Protein AF-A0A7U9EVT6-F1 (afdb_monomer_lite)

Secondary structure (DSSP, 8-state):
----------TTHHHHHHHHHHHTTHHHHHHHHSPPPTT----GGGG-

Radius of gyration: 14.64 Å; chains: 1; bounding box: 40×16×33 Å

Structure (mmCIF, N/CA/C/O backbone):
data_AF-A0A7U9EVT6-F1
#
_entry.id   AF-A0A7U9EVT6-F1
#
loop_
_atom_site.group_PDB
_atom_site.id
_atom_site.type_symbol
_atom_site.label_atom_id
_atom_site.label_alt_id
_atom_site.label_comp_id
_atom_site.label_asym_id
_atom_site.label_entity_id
_atom_site.label_seq_id
_atom_site.pdbx_PDB_ins_code
_atom_site.Cartn_x
_atom_site.Cartn_y
_atom_site.Cartn_z
_atom_site.occupancy
_atom_site.B_iso_or_equiv
_atom_site.auth_seq_id
_atom_site.auth_comp_i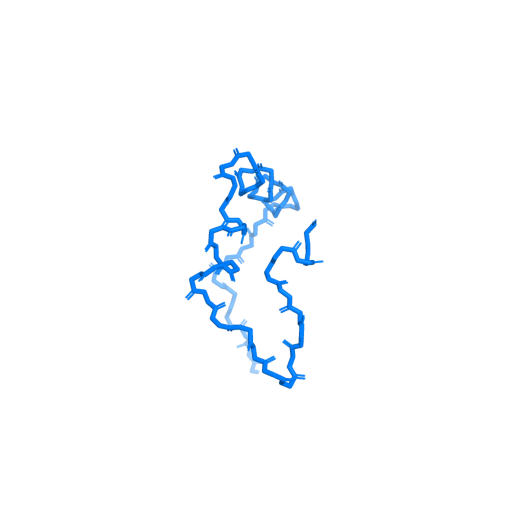d
_atom_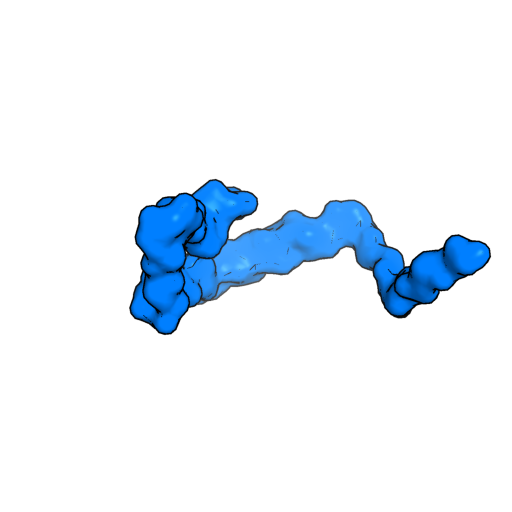site.auth_asym_id
_atom_site.auth_atom_id
_atom_site.pdbx_PDB_model_num
ATOM 1 N N . MET A 1 1 ? 30.321 -5.449 -5.291 1.00 64.38 1 MET A N 1
ATOM 2 C CA . MET A 1 1 ? 29.065 -6.049 -4.796 1.00 64.38 1 MET A CA 1
ATOM 3 C C . MET A 1 1 ? 27.949 -5.095 -5.192 1.00 64.38 1 MET A C 1
ATOM 5 O O . MET A 1 1 ? 27.981 -3.961 -4.739 1.00 64.38 1 MET A O 1
ATOM 9 N N . GLY A 1 2 ? 27.097 -5.474 -6.146 1.00 80.31 2 GLY A N 1
ATOM 10 C CA . GLY A 1 2 ? 26.025 -4.617 -6.668 1.00 80.31 2 GLY A CA 1
ATOM 11 C C . GLY A 1 2 ? 24.671 -5.119 -6.183 1.00 80.31 2 GLY A C 1
ATOM 12 O O . GLY A 1 2 ? 24.468 -6.329 -6.119 1.00 80.31 2 GLY A O 1
ATOM 13 N N . ILE A 1 3 ? 23.779 -4.204 -5.814 1.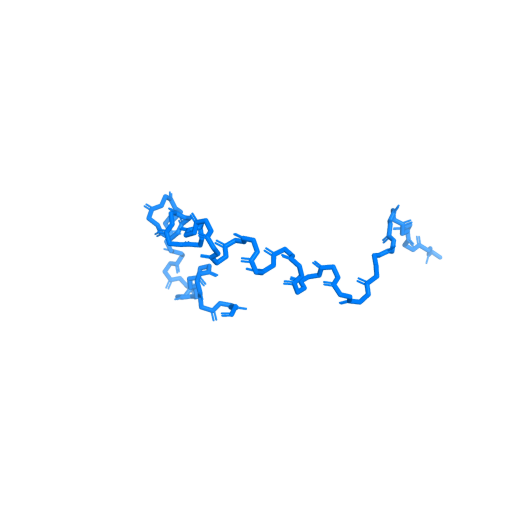00 83.44 3 ILE A N 1
ATOM 14 C CA . ILE A 1 3 ? 22.394 -4.539 -5.476 1.00 83.44 3 ILE A CA 1
ATOM 15 C C . ILE A 1 3 ? 21.634 -4.666 -6.802 1.00 83.44 3 ILE A C 1
ATOM 17 O O . ILE A 1 3 ? 21.651 -3.706 -7.578 1.00 83.44 3 ILE A O 1
ATOM 21 N N . PRO A 1 4 ? 21.014 -5.819 -7.107 1.00 83.88 4 PRO A N 1
ATOM 22 C CA . PRO A 1 4 ? 20.169 -5.935 -8.284 1.00 83.88 4 PRO A CA 1
ATOM 23 C C . PRO A 1 4 ? 18.944 -5.034 -8.109 1.00 83.88 4 PRO A C 1
ATOM 25 O O . PRO A 1 4 ? 18.290 -5.053 -7.068 1.00 83.88 4 PRO A O 1
ATOM 28 N N . ILE A 1 5 ? 18.672 -4.210 -9.118 1.00 88.75 5 ILE A N 1
ATOM 29 C CA . ILE A 1 5 ? 17.457 -3.399 -9.182 1.00 88.75 5 ILE A CA 1
ATOM 30 C C . ILE A 1 5 ? 16.475 -4.140 -10.082 1.00 88.75 5 ILE A C 1
ATOM 32 O O . ILE A 1 5 ? 16.740 -4.295 -11.273 1.00 88.75 5 ILE A O 1
ATOM 36 N N . ASP A 1 6 ? 15.350 -4.568 -9.514 1.00 89.19 6 ASP A N 1
ATOM 37 C CA . ASP A 1 6 ? 14.326 -5.318 -10.248 1.00 89.19 6 ASP A CA 1
ATOM 38 C C . ASP A 1 6 ? 13.455 -4.413 -11.133 1.00 89.19 6 ASP A C 1
ATOM 40 O O . ASP A 1 6 ? 13.051 -4.811 -12.224 1.00 89.19 6 ASP A O 1
ATOM 44 N N . ALA A 1 7 ? 13.168 -3.185 -10.687 1.00 89.00 7 ALA A N 1
ATOM 45 C CA . ALA A 1 7 ? 12.379 -2.222 -11.451 1.00 89.00 7 ALA A CA 1
ATOM 46 C C . ALA A 1 7 ? 12.633 -0.775 -11.010 1.00 89.00 7 ALA A C 1
ATOM 48 O O . ALA A 1 7 ? 12.905 -0.499 -9.840 1.00 89.00 7 ALA A O 1
ATOM 49 N N . VAL A 1 8 ? 12.472 0.156 -11.953 1.00 90.12 8 VAL A N 1
ATOM 50 C CA . VAL A 1 8 ? 12.445 1.603 -11.705 1.00 90.12 8 VAL A CA 1
ATOM 51 C C . VAL A 1 8 ? 11.119 2.138 -12.231 1.00 90.12 8 VAL A C 1
ATOM 53 O O . VAL A 1 8 ? 10.806 1.973 -13.409 1.00 90.12 8 VAL A O 1
ATOM 56 N N . TYR A 1 9 ? 10.340 2.763 -11.352 1.00 90.44 9 TYR A N 1
ATOM 57 C CA . TYR A 1 9 ? 9.043 3.341 -11.693 1.00 90.44 9 TYR A CA 1
ATOM 58 C C . TYR A 1 9 ? 9.157 4.847 -11.930 1.00 90.44 9 TYR A C 1
ATOM 60 O O . TYR A 1 9 ? 10.053 5.511 -11.410 1.00 90.44 9 TYR A O 1
ATOM 68 N N . GLU A 1 10 ? 8.227 5.382 -12.719 1.00 92.12 10 GLU A N 1
ATOM 69 C CA . GLU A 1 10 ? 8.110 6.820 -12.953 1.00 92.12 10 GLU A CA 1
ATOM 70 C C . GLU A 1 10 ? 7.772 7.555 -11.644 1.00 92.12 10 GLU A C 1
ATOM 72 O O . GLU A 1 10 ? 7.095 7.007 -10.772 1.00 92.12 10 GLU A O 1
ATOM 77 N N . GLY A 1 11 ? 8.235 8.800 -11.494 1.00 89.94 11 GLY A N 1
ATOM 78 C CA . GLY A 1 11 ? 8.092 9.553 -10.242 1.00 89.94 11 GLY A CA 1
ATOM 79 C C . GLY A 1 11 ? 6.636 9.743 -9.801 1.00 89.94 11 GLY A C 1
ATOM 80 O O . GLY A 1 11 ? 6.359 9.828 -8.605 1.00 89.94 11 GLY A O 1
ATOM 81 N N . SER A 1 12 ? 5.692 9.743 -10.746 1.00 90.94 12 SER A N 1
ATOM 82 C CA . SER A 1 12 ? 4.260 9.831 -10.457 1.00 90.94 12 SER A CA 1
ATOM 83 C C . SER A 1 12 ? 3.640 8.544 -9.887 1.00 90.94 12 SER A C 1
ATOM 85 O O . SER A 1 12 ? 2.528 8.593 -9.358 1.00 90.94 12 SER A O 1
ATOM 87 N N . TYR A 1 13 ? 4.332 7.401 -9.948 1.00 92.50 13 TYR A N 1
ATOM 88 C CA . TYR A 1 13 ? 3.769 6.086 -9.627 1.00 92.50 13 TYR A CA 1
ATOM 89 C C . TYR A 1 13 ? 3.139 6.028 -8.229 1.00 92.50 13 TYR A C 1
ATOM 91 O O . TYR A 1 13 ? 1.984 5.623 -8.075 1.00 92.50 13 TYR A O 1
ATOM 99 N N . LEU A 1 14 ? 3.866 6.500 -7.210 1.00 89.19 14 LEU A N 1
ATOM 100 C CA . LEU A 1 14 ? 3.365 6.513 -5.833 1.00 89.19 14 LEU A CA 1
ATOM 101 C C . LEU A 1 14 ? 2.168 7.458 -5.661 1.00 89.19 14 LEU A C 1
ATOM 103 O O . LEU A 1 14 ? 1.247 7.135 -4.911 1.00 89.19 14 LEU A O 1
ATOM 107 N N . ASN A 1 15 ? 2.124 8.573 -6.397 1.00 90.88 15 ASN A N 1
ATOM 108 C CA . ASN A 1 15 ? 0.983 9.491 -6.371 1.00 90.88 15 ASN A CA 1
ATOM 109 C C . ASN A 1 15 ? -0.273 8.843 -6.961 1.00 90.88 15 ASN A C 1
ATOM 111 O O . ASN A 1 15 ? -1.356 8.964 -6.385 1.00 90.88 15 ASN A O 1
ATOM 115 N N . ILE A 1 16 ? -0.134 8.127 -8.081 1.00 91.75 16 ILE A N 1
ATOM 116 C CA . ILE A 1 16 ? -1.250 7.418 -8.721 1.00 91.75 16 ILE A CA 1
ATOM 117 C C . ILE A 1 16 ? -1.802 6.346 -7.776 1.00 91.75 16 ILE A C 1
ATOM 119 O O . ILE A 1 16 ? -3.012 6.298 -7.540 1.00 91.75 16 ILE A O 1
ATOM 123 N N . ILE A 1 17 ? -0.931 5.524 -7.184 1.00 91.75 17 ILE A N 1
ATOM 124 C CA . ILE A 1 17 ? -1.354 4.488 -6.232 1.00 91.75 17 ILE A CA 1
ATOM 125 C C . ILE A 1 17 ? -2.012 5.103 -4.997 1.00 91.75 17 ILE A C 1
ATOM 127 O O . ILE A 1 17 ? -3.085 4.652 -4.594 1.00 91.75 17 ILE A O 1
ATOM 131 N N . SER A 1 18 ? -1.427 6.161 -4.434 1.00 88.25 18 SER A N 1
ATOM 132 C CA . SER A 1 18 ? -1.988 6.874 -3.282 1.00 88.25 18 SER A CA 1
ATOM 133 C C . SER A 1 18 ? -3.412 7.373 -3.554 1.00 88.25 18 SER A C 1
ATOM 135 O O . SER A 1 18 ? -4.325 7.134 -2.757 1.00 88.25 18 SER A O 1
ATOM 137 N N . ALA A 1 19 ? -3.650 7.981 -4.721 1.00 91.81 19 ALA A N 1
ATOM 138 C CA . ALA A 1 19 ? -4.976 8.455 -5.114 1.00 91.81 19 ALA A CA 1
ATOM 139 C C . ALA A 1 19 ? -6.001 7.313 -5.233 1.00 91.81 19 ALA A C 1
ATOM 141 O O . ALA A 1 19 ? -7.139 7.450 -4.775 1.00 91.81 19 ALA A O 1
ATOM 142 N N . ILE A 1 20 ? -5.603 6.173 -5.807 1.00 93.12 20 ILE A N 1
ATOM 143 C CA . ILE A 1 20 ? -6.464 4.987 -5.927 1.00 93.12 20 ILE A CA 1
ATOM 144 C C . ILE A 1 20 ? -6.824 4.442 -4.540 1.00 93.12 20 ILE A C 1
ATOM 146 O O . ILE A 1 20 ? -8.001 4.210 -4.257 1.00 93.12 20 ILE A O 1
ATOM 150 N N . PHE A 1 21 ? -5.838 4.289 -3.654 1.00 91.38 21 PHE A N 1
ATOM 151 C CA . PHE A 1 21 ? -6.040 3.782 -2.293 1.00 91.38 21 PHE A CA 1
ATOM 152 C C . PHE A 1 21 ? -6.969 4.680 -1.474 1.00 91.38 21 PHE A C 1
ATOM 154 O O . PHE A 1 21 ? -7.861 4.172 -0.790 1.00 91.38 21 PHE A O 1
ATOM 161 N N . LYS A 1 22 ? -6.806 6.006 -1.589 1.00 87.75 22 LYS A N 1
ATOM 162 C CA . LYS A 1 22 ? -7.698 6.993 -0.964 1.00 87.75 22 LYS A CA 1
ATOM 163 C C . LYS A 1 22 ? -9.122 6.883 -1.513 1.00 87.75 22 LYS A C 1
ATOM 165 O O . LYS A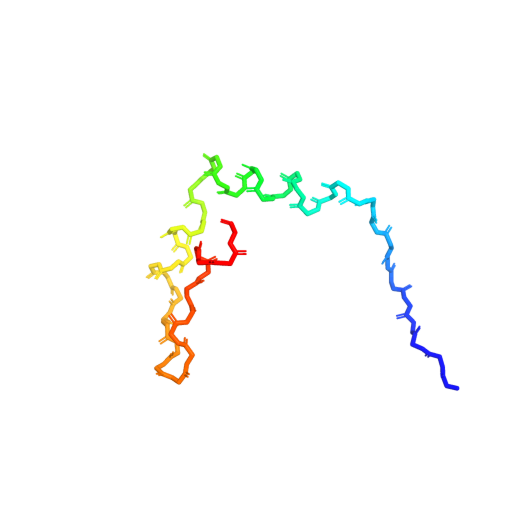 1 22 ? -10.061 6.780 -0.729 1.00 87.75 22 LYS A O 1
ATOM 170 N N . LYS A 1 23 ? -9.297 6.827 -2.840 1.00 92.38 23 LYS A N 1
ATOM 171 C CA . LYS A 1 23 ? -10.624 6.728 -3.483 1.00 92.38 23 LYS A CA 1
ATOM 172 C C . LYS A 1 23 ? -11.390 5.466 -3.082 1.00 92.38 23 LYS A C 1
ATOM 174 O O . LYS A 1 23 ? -12.608 5.507 -2.952 1.00 92.38 23 LYS A O 1
ATOM 179 N N . LEU A 1 24 ? -10.682 4.355 -2.903 1.00 93.31 24 LEU A N 1
ATOM 180 C CA . LEU A 1 24 ? -11.266 3.071 -2.519 1.00 93.31 24 LEU A C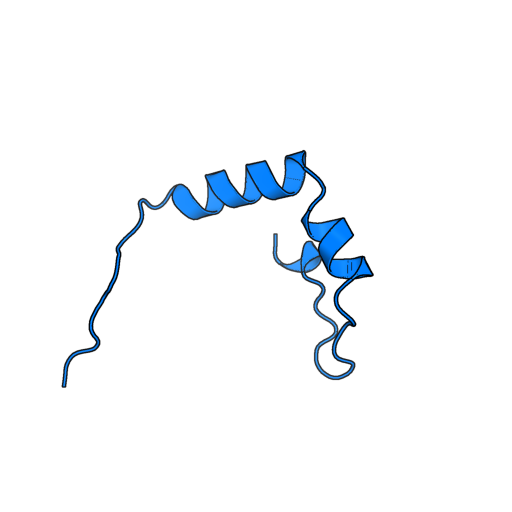A 1
ATOM 181 C C . LEU A 1 24 ? -11.400 2.894 -0.994 1.00 93.31 24 LEU A C 1
ATOM 183 O O . LEU A 1 24 ? -11.905 1.866 -0.551 1.00 93.31 24 LEU A O 1
ATOM 187 N N . GLY A 1 25 ? -10.946 3.859 -0.183 1.00 89.81 25 GLY A N 1
ATOM 188 C CA . GLY A 1 25 ? -10.986 3.764 1.282 1.00 89.81 25 GLY A CA 1
ATOM 189 C C . GLY A 1 25 ? -10.136 2.621 1.849 1.00 89.81 25 GLY A C 1
ATOM 190 O O . GLY A 1 25 ? -10.389 2.150 2.959 1.00 89.81 25 GLY A O 1
ATOM 191 N N . LEU A 1 26 ? -9.135 2.151 1.096 1.00 89.88 26 LEU A N 1
ATOM 192 C CA . LEU A 1 26 ? -8.378 0.943 1.439 1.00 89.88 26 LEU A CA 1
ATOM 193 C C . LEU A 1 26 ? -7.521 1.130 2.687 1.00 89.88 26 LEU A C 1
ATOM 195 O O . LEU A 1 26 ? -7.430 0.210 3.492 1.00 89.88 26 LEU A O 1
ATOM 199 N N . LEU A 1 27 ? -6.953 2.321 2.893 1.00 86.62 27 LEU A N 1
ATOM 200 C CA . LEU A 1 27 ? -6.127 2.607 4.073 1.00 86.62 27 LEU A CA 1
ATOM 201 C C . LEU A 1 27 ? -6.918 2.385 5.376 1.00 86.62 27 LEU A C 1
ATOM 203 O O . LEU A 1 27 ? -6.462 1.679 6.264 1.00 86.62 27 LEU A O 1
ATOM 207 N N . GLN A 1 28 ? -8.169 2.854 5.428 1.00 86.00 28 GLN A N 1
ATOM 208 C CA . GLN A 1 28 ? -9.060 2.688 6.586 1.00 86.00 28 GLN A CA 1
ATOM 209 C C . GLN A 1 28 ? -9.552 1.244 6.776 1.00 86.00 28 GLN A C 1
ATOM 211 O O . GLN A 1 28 ? -9.988 0.856 7.863 1.00 86.00 28 GLN A O 1
ATOM 216 N N . LEU A 1 29 ? -9.579 0.449 5.704 1.00 88.19 29 LEU A N 1
ATOM 217 C CA . LEU A 1 29 ? -9.832 -0.988 5.802 1.00 88.19 29 LEU A CA 1
ATOM 218 C C . LEU A 1 29 ? -8.615 -1.694 6.401 1.00 88.19 29 LEU A C 1
ATOM 220 O O . LEU A 1 29 ? -8.784 -2.509 7.303 1.00 88.19 29 LEU A O 1
ATOM 224 N N . ILE A 1 30 ? -7.409 -1.332 5.962 1.00 87.81 30 ILE A N 1
ATOM 225 C CA . ILE A 1 30 ? -6.154 -1.872 6.491 1.00 87.81 30 ILE A CA 1
ATOM 226 C C . ILE A 1 30 ? -6.028 -1.562 7.983 1.00 87.81 30 ILE A C 1
ATOM 228 O O . ILE A 1 30 ? -5.795 -2.488 8.750 1.00 87.81 30 ILE A O 1
ATOM 232 N N . ASP A 1 31 ? -6.289 -0.330 8.424 1.00 86.44 31 ASP A N 1
ATOM 233 C CA . ASP A 1 31 ? -6.174 0.037 9.848 1.00 86.44 31 ASP A CA 1
ATOM 234 C C . ASP A 1 31 ? -7.117 -0.748 10.772 1.00 86.44 31 ASP A C 1
ATOM 236 O O . ASP A 1 31 ? -6.879 -0.850 11.973 1.00 86.44 31 ASP A O 1
ATOM 240 N N . ARG A 1 32 ? -8.218 -1.285 10.232 1.00 85.69 32 ARG A N 1
ATOM 241 C CA . ARG A 1 32 ? -9.153 -2.135 10.984 1.00 85.69 32 ARG A CA 1
ATOM 242 C C . ARG A 1 32 ? -8.741 -3.602 10.998 1.00 85.69 32 ARG A C 1
ATOM 244 O O . ARG A 1 32 ? -9.115 -4.321 11.918 1.00 85.69 32 ARG A O 1
ATOM 251 N N . LEU A 1 33 ? -8.039 -4.049 9.961 1.00 87.12 33 LEU A N 1
ATOM 252 C CA . LEU A 1 33 ? -7.655 -5.448 9.769 1.00 87.12 33 LEU A CA 1
ATOM 253 C C . LEU A 1 33 ? -6.263 -5.751 10.321 1.00 87.12 33 LEU A C 1
ATOM 255 O O . LEU A 1 33 ? -6.002 -6.877 10.734 1.00 87.12 33 LEU A O 1
ATOM 259 N N . VAL A 1 34 ? -5.378 -4.758 10.316 1.00 83.62 34 VAL A N 1
ATOM 260 C CA . VAL A 1 34 ? -4.001 -4.874 10.777 1.00 83.62 34 VAL A CA 1
ATOM 261 C C . VAL A 1 34 ? -3.916 -4.271 12.177 1.00 83.62 34 VAL A C 1
ATOM 263 O O . VAL A 1 34 ? -4.126 -3.066 12.334 1.00 83.62 34 VAL A O 1
ATOM 266 N N . PRO A 1 35 ? -3.625 -5.084 13.207 1.00 78.75 35 PRO A N 1
ATOM 267 C CA . PRO A 1 35 ? -3.377 -4.572 14.543 1.00 78.75 35 PRO A CA 1
ATOM 268 C C . PRO A 1 35 ? -2.221 -3.576 14.511 1.00 78.75 35 PRO A C 1
ATOM 270 O O . PRO A 1 35 ? -1.181 -3.840 13.909 1.00 78.75 35 PRO A O 1
ATOM 273 N N . VAL A 1 36 ? -2.401 -2.444 15.184 1.00 82.31 36 VAL A N 1
ATOM 274 C CA . VAL A 1 36 ? -1.320 -1.477 15.368 1.00 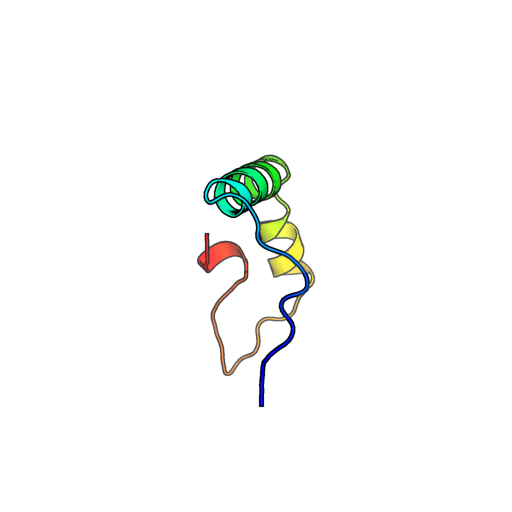82.31 36 VAL A CA 1
ATOM 275 C C . VAL A 1 36 ? -0.307 -2.076 16.335 1.00 82.31 36 VAL A C 1
ATOM 277 O O . VAL A 1 36 ? -0.679 -2.548 17.413 1.00 82.31 36 VAL A O 1
ATOM 280 N N . ASP A 1 37 ? 0.965 -2.051 15.950 1.00 81.81 37 ASP A N 1
ATOM 281 C CA . ASP A 1 37 ? 2.044 -2.445 16.845 1.00 81.81 37 ASP A CA 1
ATOM 282 C C . ASP A 1 37 ? 2.115 -1.438 18.013 1.00 81.81 37 ASP A C 1
ATOM 284 O O . ASP A 1 37 ? 2.248 -0.234 17.785 1.00 81.81 37 ASP A O 1
ATOM 288 N N . PRO A 1 38 ? 2.029 -1.877 19.278 1.00 79.06 38 PRO A N 1
ATOM 289 C CA . PRO A 1 38 ? 2.070 -0.971 20.423 1.00 79.06 38 PRO A CA 1
ATOM 290 C C . PRO A 1 38 ? 3.387 -0.183 20.554 1.00 79.06 38 PRO A C 1
ATOM 292 O O . PRO A 1 38 ? 3.387 0.871 21.191 1.00 79.06 38 PRO A O 1
ATOM 295 N N . GLN A 1 39 ? 4.491 -0.653 19.963 1.00 83.81 39 GLN A N 1
ATOM 296 C CA . GLN A 1 39 ? 5.774 0.061 19.915 1.00 83.81 39 GLN A CA 1
ATOM 297 C C . GLN A 1 39 ? 5.842 1.072 18.760 1.00 83.81 39 GLN A C 1
ATOM 299 O O . GLN A 1 39 ? 6.599 2.039 18.841 1.00 83.81 39 GLN A O 1
ATOM 304 N N . CYS A 1 40 ? 5.017 0.891 17.726 1.00 76.69 40 CYS A N 1
ATOM 305 C CA . CYS A 1 40 ? 4.926 1.757 16.555 1.00 76.69 40 CYS A CA 1
ATOM 306 C C . CYS A 1 40 ? 3.468 2.180 16.340 1.00 76.69 40 CYS A C 1
ATOM 308 O O . CYS A 1 40 ? 2.728 1.565 15.578 1.00 76.69 40 CYS A O 1
ATOM 310 N N . GLN A 1 41 ? 3.062 3.278 16.982 1.00 73.88 41 GLN A N 1
ATOM 311 C CA . GLN A 1 41 ? 1.688 3.801 16.919 1.00 73.88 41 GLN A CA 1
ATOM 312 C C . GLN A 1 41 ? 1.289 4.395 15.553 1.00 73.88 41 GLN A C 1
ATOM 314 O O . GLN A 1 41 ? 0.234 5.015 15.440 1.00 73.88 41 GLN A O 1
ATOM 319 N N . THR A 1 42 ? 2.115 4.236 14.519 1.00 81.50 42 THR A N 1
ATOM 320 C CA . THR A 1 42 ? 1.842 4.739 13.172 1.00 81.50 42 THR A CA 1
ATOM 321 C C . THR A 1 42 ? 0.828 3.835 12.481 1.00 81.50 42 THR A C 1
ATOM 323 O O . THR A 1 42 ? 1.088 2.649 12.268 1.00 81.50 42 THR A O 1
ATOM 326 N N . ARG A 1 43 ? -0.330 4.384 12.111 1.00 78.44 43 ARG A N 1
ATOM 327 C CA . ARG A 1 43 ? -1.317 3.672 11.291 1.00 78.44 43 ARG A CA 1
ATOM 328 C C . ARG A 1 43 ? -0.963 3.774 9.818 1.00 78.44 43 ARG A C 1
ATOM 330 O O . ARG A 1 43 ? -0.247 4.679 9.392 1.00 78.44 43 ARG A O 1
ATOM 337 N N . THR A 1 44 ? -1.508 2.865 9.016 1.00 78.75 44 THR A N 1
ATOM 338 C CA . THR A 1 44 ? -1.264 2.880 7.567 1.00 78.75 44 THR A CA 1
ATOM 339 C C . THR A 1 44 ? -1.894 4.121 6.932 1.00 78.75 44 THR A C 1
ATOM 341 O O . THR A 1 44 ? -1.339 4.680 5.988 1.00 78.75 44 THR A O 1
ATOM 344 N N . SER A 1 45 ? -3.008 4.610 7.487 1.00 75.75 45 SER A N 1
ATOM 345 C CA . SER A 1 45 ? -3.597 5.899 7.107 1.00 75.75 45 SER A CA 1
ATOM 346 C C . SER A 1 45 ? -2.721 7.116 7.378 1.00 75.75 45 SER A C 1
ATOM 348 O O . SER A 1 45 ? -2.903 8.128 6.710 1.00 75.75 45 SER A O 1
ATOM 350 N N . ASP A 1 46 ? -1.816 7.056 8.356 1.00 76.50 46 ASP A N 1
ATOM 351 C CA . ASP A 1 46 ? -1.084 8.241 8.820 1.00 76.50 46 ASP A CA 1
ATOM 352 C C . ASP A 1 46 ? 0.064 8.618 7.874 1.00 76.50 46 ASP A C 1
ATOM 354 O O . ASP A 1 46 ? 0.566 9.738 7.911 1.00 76.50 46 ASP A O 1
ATOM 358 N N . ALA A 1 47 ? 0.480 7.686 7.014 1.00 67.38 47 ALA A N 1
ATOM 359 C CA . ALA A 1 47 ? 1.631 7.835 6.131 1.00 67.38 47 ALA A CA 1
ATOM 360 C C . ALA A 1 47 ? 1.332 8.554 4.795 1.00 67.38 47 ALA A C 1
ATOM 362 O O . ALA A 1 47 ? 2.248 8.670 3.977 1.00 67.38 47 ALA A O 1
ATOM 363 N N . VAL A 1 48 ? 0.086 8.995 4.528 1.00 57.97 48 VAL A N 1
ATOM 364 C CA . VAL A 1 48 ? -0.376 9.360 3.163 1.00 57.97 48 VAL A CA 1
ATOM 365 C C . VAL A 1 48 ? -1.087 10.704 3.029 1.00 57.97 48 VAL A C 1
ATOM 367 O O . VAL A 1 48 ? -2.164 10.895 3.626 1.00 57.97 48 VAL A O 1
#

pLDDT: mean 84.8, std 7.66, range [57.97, 93.31]

Sequence (48 aa):
MGIPIDAVYEGSYLNIISAIFKKLGLLQLIDRLVPVDPQCQTRTSDAV

Foldseek 3Di:
DDDDDPDDDDPCPVVVVVVVCVVVVVQVVCQVVPDQDPVHNDGSVNVD